Protein AF-A0A373LPG9-F1 (afdb_monomer)

Sequence (117 aa):
MVSEEKVEKYGLVLEGGGGKGAYEVGVWLAINDLMKSRNIEIVGYAGTSVGALNAALFACCSPKEAEEIWRHIHWSTVLSAGLDRQPGKKQKLVSDYFFSRKGLEQVIKDANEKKRY

Secondary structure (DSSP, 8-state):
-PPP-PPEEEEEEE---GGGHHHHHHHHHHHHHHHHHTTEEEEEEEESTHHHHHHHHHHHS-HHHHHHHHHH--HHHHS-------TTS-----TT----HHHHHHHHHHHHHGGG-

Foldseek 3Di:
DPPDDDAAEDAEEFEDDPLCLLVVLVVCVVCVVVCVVNNYDYPYAYYDQSSNVVSVCVVPHDSVLSNLLSVQQDCCLQQVQPQPPDPPDDTDRPVPRGGDPRSVVVSVVVSVVVVPD

Mean predicted aligned error: 11.06 Å

Nearest PDB structures (foldseek):
  4ovj-assembly1_A  TM=4.418E-01  e=2.249E+00  Alicyclobacillus acidocaldarius subsp. acidocaldarius DSM 446
  6tpg-assembly1_A  TM=4.090E-01  e=5.425E+00  Homo sapiens
  4etm-assembly1_B  TM=3.155E-01  e=5.425E+00  Bacillus subtilis
  4kq9-assembly1_A  TM=3.759E-01  e=8.972E+00  Conexibacter woesei DSM 14684

Structure (mmCIF, N/CA/C/O backbone):
data_AF-A0A373LPG9-F1
#
_entry.id   AF-A0A373LPG9-F1
#
loop_
_atom_site.group_PDB
_atom_site.id
_atom_site.type_symbol
_atom_site.label_atom_id
_atom_site.label_alt_id
_atom_site.label_comp_id
_atom_site.label_asym_id
_atom_site.label_entity_id
_atom_site.label_seq_id
_atom_site.pdbx_PDB_ins_code
_atom_site.Cartn_x
_atom_site.Cartn_y
_atom_site.Cartn_z
_atom_site.occupancy
_atom_site.B_iso_or_equiv
_atom_site.auth_seq_id
_atom_site.auth_comp_id
_atom_site.auth_asym_id
_atom_site.auth_atom_id
_atom_site.pdbx_PDB_model_num
ATOM 1 N N . MET A 1 1 ? -22.152 -6.668 29.900 1.00 49.31 1 MET A N 1
ATOM 2 C CA . MET A 1 1 ? -22.039 -6.964 28.457 1.00 49.31 1 MET A CA 1
ATOM 3 C C . MET A 1 1 ? -21.022 -5.996 27.894 1.00 49.31 1 MET A C 1
ATOM 5 O O . MET A 1 1 ? -21.264 -4.800 27.969 1.00 49.31 1 MET A O 1
ATOM 9 N N . VAL A 1 2 ? -19.866 -6.485 27.447 1.00 57.56 2 VAL A N 1
ATOM 10 C CA . VAL A 1 2 ? -18.916 -5.656 26.694 1.00 57.56 2 VAL A CA 1
ATOM 11 C C . VAL A 1 2 ? -19.506 -5.538 25.293 1.00 57.56 2 VAL A C 1
ATOM 13 O O . VAL A 1 2 ? -19.770 -6.558 24.663 1.00 57.56 2 VAL A O 1
ATOM 16 N N . SER A 1 3 ? -19.835 -4.324 24.862 1.00 63.41 3 SER A N 1
ATOM 17 C CA . SER A 1 3 ? -20.248 -4.061 23.484 1.00 63.41 3 SER A CA 1
ATOM 18 C C . SER A 1 3 ? -19.088 -4.418 22.560 1.00 63.41 3 SER A C 1
ATOM 20 O O . SER A 1 3 ? -17.989 -3.905 22.767 1.00 63.41 3 SER A O 1
ATOM 22 N N . GLU A 1 4 ? -19.313 -5.286 21.574 1.00 73.38 4 GLU A N 1
ATOM 23 C CA . GLU A 1 4 ? -18.327 -5.522 20.517 1.00 73.38 4 GLU A CA 1
ATOM 24 C C . GLU A 1 4 ? -18.017 -4.190 19.827 1.00 73.38 4 GLU A C 1
ATOM 26 O O . GLU A 1 4 ? -18.918 -3.476 19.376 1.00 73.38 4 GLU A O 1
ATOM 31 N N . GLU A 1 5 ? -16.738 -3.825 19.802 1.00 75.06 5 GLU A N 1
ATOM 32 C CA . GLU A 1 5 ? -16.283 -2.610 19.143 1.00 75.06 5 GLU A CA 1
ATOM 33 C C . GLU A 1 5 ? -16.440 -2.798 17.630 1.00 75.06 5 GLU A C 1
ATOM 35 O O . GLU A 1 5 ? -15.826 -3.673 17.017 1.00 75.06 5 GLU A O 1
ATOM 40 N N . LYS A 1 6 ? -17.339 -2.018 17.025 1.00 87.81 6 LYS A N 1
ATOM 41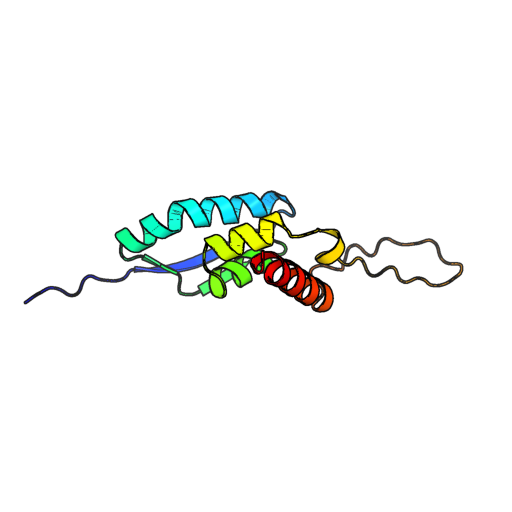 C CA . LYS A 1 6 ? -17.697 -2.153 15.612 1.00 87.81 6 LYS A CA 1
ATOM 42 C C . LYS A 1 6 ? -16.487 -1.818 14.735 1.00 87.81 6 LYS A C 1
ATOM 44 O O . LYS A 1 6 ? -15.928 -0.732 14.856 1.00 87.81 6 LYS A O 1
ATOM 49 N N . VAL A 1 7 ? -16.107 -2.730 13.842 1.00 93.50 7 VAL A N 1
ATOM 50 C CA . VAL A 1 7 ? -15.082 -2.483 12.814 1.00 93.50 7 VAL A CA 1
ATOM 51 C C . VAL A 1 7 ? -15.737 -1.817 11.606 1.00 93.50 7 VAL A C 1
ATOM 53 O O . VAL A 1 7 ? -16.720 -2.335 11.062 1.00 93.50 7 VAL A O 1
ATOM 56 N N . GLU A 1 8 ? -15.206 -0.678 11.171 1.00 96.50 8 GLU A N 1
ATOM 57 C CA . GLU A 1 8 ? -15.644 -0.012 9.945 1.00 96.50 8 GLU A CA 1
ATOM 58 C C . GLU A 1 8 ? -14.832 -0.496 8.744 1.00 96.50 8 GLU A C 1
ATOM 60 O O . GLU A 1 8 ? -13.604 -0.490 8.767 1.00 96.50 8 GLU A O 1
ATOM 65 N N . LYS A 1 9 ? -15.519 -0.905 7.674 1.00 96.94 9 LYS A N 1
ATOM 66 C CA . LYS A 1 9 ? -14.900 -1.528 6.499 1.00 96.94 9 LYS A CA 1
ATOM 67 C C . LYS A 1 9 ? -14.978 -0.612 5.287 1.00 96.94 9 LYS A C 1
ATOM 69 O O . LYS A 1 9 ? -16.064 -0.147 4.946 1.00 96.94 9 LYS A O 1
ATOM 74 N N . TYR A 1 10 ? -13.851 -0.420 4.607 1.00 97.12 10 TYR A N 1
ATOM 75 C CA . TYR A 1 10 ? -13.744 0.453 3.438 1.00 97.12 10 TYR A CA 1
ATOM 76 C C . TYR A 1 10 ? -13.017 -0.220 2.271 1.00 97.12 10 TYR A C 1
ATOM 78 O O . TYR A 1 10 ? -12.174 -1.097 2.453 1.00 97.12 10 TYR A O 1
ATOM 86 N N . GLY A 1 11 ? -13.336 0.223 1.055 1.00 97.06 11 GLY A N 1
ATOM 87 C CA . GLY A 1 11 ? -12.510 -0.013 -0.126 1.00 97.06 11 GLY A CA 1
ATOM 88 C C . GLY A 1 11 ? -11.590 1.182 -0.374 1.00 97.06 11 GLY A C 1
ATOM 89 O O . GLY A 1 11 ? -12.021 2.326 -0.228 1.00 97.06 11 GLY A O 1
ATOM 90 N N . LEU A 1 12 ? -10.343 0.924 -0.764 1.00 96.50 12 LEU A N 1
ATOM 91 C CA . LEU A 1 12 ? -9.358 1.950 -1.096 1.00 96.50 12 LEU A CA 1
ATOM 92 C C . LEU A 1 12 ? -9.107 1.976 -2.608 1.00 96.50 12 LEU A C 1
ATOM 94 O O . LEU A 1 12 ? -8.734 0.964 -3.203 1.00 96.50 12 LEU A O 1
ATOM 98 N N . VAL A 1 13 ? -9.306 3.140 -3.226 1.00 97.12 13 VAL A N 1
ATOM 99 C CA . VAL A 1 13 ? -9.083 3.362 -4.661 1.00 97.12 13 VAL A CA 1
ATOM 100 C C . VAL A 1 13 ? -7.911 4.321 -4.840 1.00 97.12 13 VAL A C 1
ATOM 102 O O . VAL A 1 13 ? -7.920 5.409 -4.269 1.00 97.12 13 VAL A O 1
ATOM 105 N N . LEU A 1 14 ? -6.918 3.912 -5.628 1.00 96.31 14 LEU A N 1
ATOM 106 C CA . LEU A 1 14 ? -5.680 4.655 -5.864 1.00 96.31 14 LEU A CA 1
ATOM 107 C C . LEU A 1 14 ? -5.598 5.115 -7.320 1.00 96.31 14 LEU A C 1
ATOM 109 O O . LEU A 1 14 ? -5.797 4.333 -8.259 1.00 96.31 14 LEU A O 1
ATOM 113 N N . GLU A 1 15 ? -5.330 6.399 -7.516 1.00 94.62 15 GLU A N 1
ATOM 114 C CA . GLU A 1 15 ? -5.309 6.993 -8.848 1.00 94.62 15 GLU A CA 1
ATOM 115 C C . GLU A 1 15 ? -4.004 6.648 -9.590 1.00 94.62 15 GLU A C 1
ATOM 117 O O . GLU A 1 15 ? -3.000 6.221 -9.022 1.00 94.62 15 GLU A O 1
ATOM 122 N N . GLY A 1 16 ? -4.006 6.826 -10.911 1.00 89.12 16 GLY A N 1
ATOM 123 C CA . GLY A 1 16 ? -2.766 6.893 -11.674 1.00 89.12 16 GLY A CA 1
ATOM 124 C C . GLY A 1 16 ? -1.985 8.181 -11.383 1.00 89.12 16 GLY A C 1
ATOM 125 O O . GLY A 1 16 ? -2.456 9.094 -10.719 1.00 89.12 16 GLY A O 1
ATOM 126 N N . GLY A 1 17 ? -0.769 8.285 -11.924 1.00 82.38 17 GLY A N 1
ATOM 127 C CA . GLY A 1 17 ? 0.069 9.475 -11.700 1.00 82.38 17 GLY A CA 1
ATOM 128 C C . GLY A 1 17 ? 1.569 9.286 -11.927 1.00 82.38 17 GLY A C 1
ATOM 129 O O . GLY A 1 17 ? 2.347 10.225 -11.740 1.00 82.38 17 GLY A O 1
ATOM 130 N N . GLY A 1 18 ? 1.996 8.082 -12.331 1.00 81.88 18 GLY A N 1
ATOM 131 C CA . GLY A 1 18 ? 3.399 7.757 -12.597 1.00 81.88 18 GLY A CA 1
ATOM 132 C C . GLY A 1 18 ? 4.258 7.836 -11.335 1.00 81.88 18 GLY A C 1
ATOM 133 O O . GLY A 1 18 ? 3.861 7.361 -10.277 1.00 81.88 18 GLY A O 1
ATOM 134 N N . GLY A 1 19 ? 5.425 8.479 -11.419 1.00 76.44 19 GLY A N 1
ATOM 135 C CA . GLY A 1 19 ? 6.367 8.581 -10.295 1.00 76.44 19 GLY A CA 1
ATOM 136 C C . GLY A 1 19 ? 5.796 9.190 -9.008 1.00 76.44 19 GLY A C 1
ATOM 137 O O . GLY A 1 19 ? 6.321 8.939 -7.926 1.00 76.44 19 GLY A O 1
ATOM 138 N N . LYS A 1 20 ? 4.690 9.940 -9.103 1.00 85.56 20 LYS A N 1
ATOM 139 C CA . LYS A 1 20 ? 3.997 10.530 -7.950 1.00 85.56 20 LYS A CA 1
ATOM 140 C C . LYS A 1 20 ? 3.350 9.489 -7.030 1.00 85.56 20 LYS A C 1
ATOM 142 O O . LYS A 1 20 ? 3.048 9.831 -5.894 1.00 85.56 20 LYS A O 1
ATOM 147 N N . GLY A 1 21 ? 3.205 8.230 -7.461 1.00 87.81 21 GLY A N 1
ATOM 148 C CA . GLY A 1 21 ? 2.674 7.142 -6.626 1.00 87.81 21 GLY A CA 1
ATOM 149 C C . GLY A 1 21 ? 3.468 6.889 -5.335 1.00 87.81 21 GLY A C 1
ATOM 150 O O . GLY A 1 21 ? 2.916 6.347 -4.383 1.00 87.81 21 GLY A O 1
ATOM 151 N N . ALA A 1 22 ? 4.723 7.351 -5.245 1.00 91.25 22 ALA A N 1
ATOM 152 C CA . ALA A 1 22 ? 5.497 7.316 -4.002 1.00 91.25 22 ALA A CA 1
ATOM 153 C C . ALA A 1 22 ? 4.822 8.117 -2.872 1.00 91.25 22 ALA A C 1
ATOM 155 O O . ALA A 1 22 ? 4.954 7.776 -1.697 1.00 91.25 22 ALA A O 1
ATOM 156 N N . TYR A 1 23 ? 4.070 9.168 -3.220 1.00 93.62 23 TYR A N 1
ATOM 157 C CA . TYR A 1 23 ? 3.298 9.948 -2.257 1.00 93.62 23 TYR A CA 1
ATOM 158 C C . TYR A 1 23 ? 2.202 9.107 -1.595 1.00 93.62 23 TYR A C 1
ATOM 160 O O . TYR A 1 23 ? 2.049 9.167 -0.378 1.00 93.62 23 TYR A O 1
ATOM 168 N N . GLU A 1 24 ? 1.488 8.276 -2.361 1.00 95.25 24 GLU A N 1
ATOM 169 C CA . GLU A 1 24 ? 0.430 7.405 -1.830 1.00 95.25 24 GLU A CA 1
ATOM 170 C C . GLU A 1 24 ? 0.981 6.432 -0.777 1.00 95.25 24 GLU A C 1
ATOM 172 O O . GLU A 1 24 ? 0.347 6.195 0.248 1.00 95.25 24 GLU A O 1
ATOM 177 N N . VAL A 1 25 ? 2.198 5.92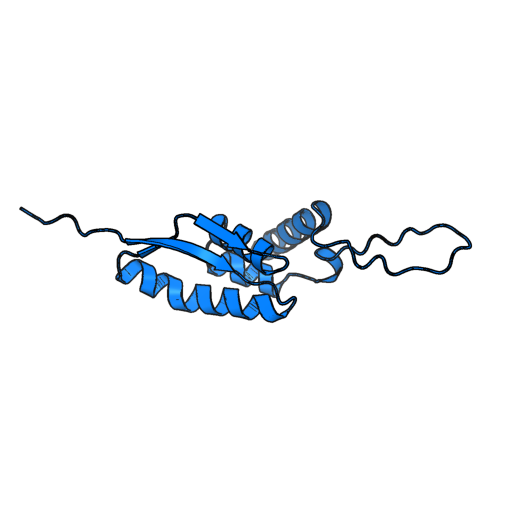1 -0.983 1.00 95.19 25 VAL A N 1
ATOM 178 C CA . VAL A 1 25 ? 2.901 5.046 -0.025 1.00 95.19 25 VAL A CA 1
ATOM 179 C C . VAL A 1 25 ? 3.266 5.812 1.244 1.00 95.19 25 VAL A C 1
ATOM 181 O O . VAL A 1 25 ? 3.099 5.298 2.348 1.00 95.19 25 VAL A O 1
ATOM 184 N N . GLY A 1 26 ? 3.713 7.063 1.104 1.00 95.00 26 GLY A N 1
ATOM 185 C CA . GLY A 1 26 ? 3.952 7.963 2.232 1.00 95.00 26 GLY A CA 1
ATOM 186 C C . GLY A 1 26 ? 2.690 8.224 3.057 1.00 95.00 26 GLY A C 1
ATOM 187 O O . GLY A 1 26 ? 2.732 8.166 4.286 1.00 95.00 26 GLY A O 1
ATOM 188 N N . VAL A 1 27 ? 1.553 8.451 2.391 1.00 95.38 27 VAL A N 1
ATOM 189 C CA . VAL A 1 27 ? 0.249 8.579 3.056 1.00 95.38 27 VAL A CA 1
ATOM 190 C C . VAL A 1 27 ? -0.090 7.288 3.792 1.00 95.38 27 VAL A C 1
ATOM 192 O O . VAL A 1 27 ? -0.400 7.342 4.978 1.00 95.38 27 VAL A O 1
ATOM 195 N N . TRP A 1 28 ? 0.036 6.132 3.137 1.00 94.81 28 TRP A N 1
ATOM 196 C CA . TRP A 1 28 ? -0.246 4.828 3.739 1.00 94.81 28 TRP A CA 1
ATOM 197 C C . TRP A 1 28 ? 0.565 4.571 5.015 1.00 94.81 28 TRP A C 1
ATOM 199 O O . TRP A 1 28 ? -0.003 4.169 6.031 1.00 94.81 28 TRP A O 1
ATOM 209 N N . LEU A 1 29 ? 1.865 4.885 5.004 1.00 93.94 29 LEU A N 1
ATOM 210 C CA . LEU A 1 29 ? 2.725 4.822 6.190 1.00 93.94 29 LEU A CA 1
ATOM 211 C C . LEU A 1 29 ? 2.189 5.667 7.352 1.00 93.94 29 LEU A C 1
ATOM 213 O O . LEU A 1 29 ? 2.207 5.207 8.490 1.00 93.94 29 LEU A O 1
ATOM 217 N N . ALA A 1 30 ? 1.729 6.888 7.072 1.00 93.75 30 ALA A N 1
ATOM 218 C CA . ALA A 1 30 ? 1.262 7.817 8.096 1.00 93.75 30 ALA A CA 1
ATOM 219 C C . ALA A 1 30 ? -0.125 7.449 8.645 1.00 93.75 30 ALA A C 1
ATOM 221 O O . ALA A 1 30 ? -0.371 7.579 9.844 1.00 93.75 30 ALA A O 1
ATOM 222 N N . ILE A 1 31 ? -1.043 7.001 7.783 1.00 93.44 31 ILE A N 1
ATOM 223 C CA . ILE A 1 31 ? -2.446 6.800 8.168 1.00 93.44 31 ILE A CA 1
ATOM 224 C C . ILE A 1 31 ? -2.741 5.390 8.687 1.00 93.44 31 ILE A C 1
ATOM 226 O O . ILE A 1 31 ? -3.758 5.200 9.349 1.00 93.44 31 ILE A O 1
ATOM 230 N N . ASN A 1 32 ? -1.880 4.401 8.415 1.00 91.38 32 ASN A N 1
ATOM 231 C CA . ASN A 1 32 ? -2.118 3.003 8.784 1.00 91.38 32 ASN A CA 1
ATOM 232 C C . ASN A 1 32 ? -2.367 2.817 10.291 1.00 91.38 32 ASN A C 1
ATOM 234 O O . ASN A 1 32 ? -3.302 2.122 10.682 1.00 91.38 32 ASN A O 1
ATOM 238 N N . ASP A 1 33 ? -1.566 3.447 11.149 1.00 90.56 33 ASP A N 1
ATOM 239 C CA . ASP A 1 33 ? -1.727 3.291 12.602 1.00 90.56 33 ASP A CA 1
ATOM 240 C C . ASP A 1 33 ? -2.944 4.054 13.136 1.00 90.56 33 ASP A C 1
ATOM 242 O O . ASP A 1 33 ? -3.598 3.605 14.078 1.00 90.56 33 ASP A O 1
ATOM 246 N N . LEU A 1 34 ? -3.311 5.158 12.478 1.00 92.62 34 LEU A N 1
ATOM 247 C CA . LEU A 1 34 ? -4.544 5.884 12.766 1.00 92.62 34 LEU A CA 1
ATOM 248 C C . LEU A 1 34 ? -5.789 5.074 12.378 1.00 92.62 34 LEU A C 1
ATOM 250 O O . LEU A 1 34 ? -6.777 5.096 13.104 1.00 92.62 34 LEU A O 1
ATOM 254 N N . MET A 1 35 ? -5.762 4.355 11.254 1.00 93.81 35 MET A N 1
ATOM 255 C CA . MET A 1 35 ? -6.868 3.471 10.873 1.00 93.81 35 MET A CA 1
ATOM 256 C C . MET A 1 35 ? -7.035 2.337 11.883 1.00 93.81 35 MET A C 1
ATOM 258 O O . MET A 1 35 ? -8.149 2.097 12.344 1.00 93.81 35 MET A O 1
ATOM 262 N N . LYS A 1 36 ? -5.930 1.721 12.320 1.00 90.25 36 LYS A N 1
ATOM 263 C CA . LYS A 1 36 ? -5.953 0.688 13.367 1.00 90.25 36 LYS A CA 1
ATOM 264 C C . LYS A 1 36 ? -6.539 1.208 14.681 1.00 90.25 36 LYS A C 1
ATOM 266 O O . LYS A 1 36 ? -7.394 0.548 15.256 1.00 90.25 36 LYS A O 1
ATOM 271 N N . SER A 1 37 ? -6.131 2.397 15.137 1.00 93.06 37 SER A N 1
ATOM 272 C CA . SER A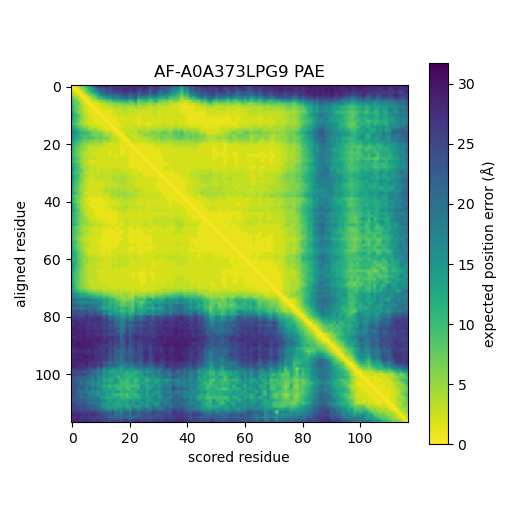 1 37 ? -6.647 2.979 16.388 1.00 93.06 37 SER A CA 1
ATOM 273 C C . SER A 1 37 ? -8.107 3.432 16.310 1.00 93.06 37 SER A C 1
ATOM 275 O O . SER A 1 37 ? -8.737 3.637 17.343 1.00 93.06 37 SER A O 1
ATOM 277 N N . ARG A 1 38 ? -8.650 3.581 15.097 1.00 94.12 38 ARG A N 1
ATOM 278 C CA . ARG A 1 38 ? -10.058 3.912 14.840 1.00 94.12 38 ARG A CA 1
ATOM 279 C C . ARG A 1 38 ? -10.902 2.707 14.434 1.00 94.12 38 ARG A C 1
ATOM 281 O O . ARG A 1 38 ? -12.036 2.899 14.007 1.00 94.12 38 ARG A O 1
ATOM 288 N N . ASN A 1 39 ? -10.367 1.492 14.553 1.00 94.44 39 ASN A N 1
ATOM 289 C CA . ASN A 1 39 ? -11.065 0.264 14.177 1.00 94.44 39 ASN A CA 1
ATOM 290 C C . ASN A 1 39 ? -11.527 0.267 12.699 1.00 94.44 39 ASN A C 1
ATOM 292 O O . ASN A 1 39 ? -12.598 -0.238 12.360 1.00 94.44 39 ASN A O 1
ATOM 296 N N . ILE A 1 40 ? -10.717 0.874 11.822 1.00 95.44 40 ILE A N 1
ATOM 297 C CA . ILE A 1 40 ? -10.932 0.949 10.373 1.00 95.44 40 ILE A CA 1
ATOM 298 C C . ILE A 1 40 ? -10.141 -0.166 9.688 1.00 95.44 40 ILE A C 1
ATOM 300 O O . ILE A 1 40 ? -8.928 -0.287 9.866 1.00 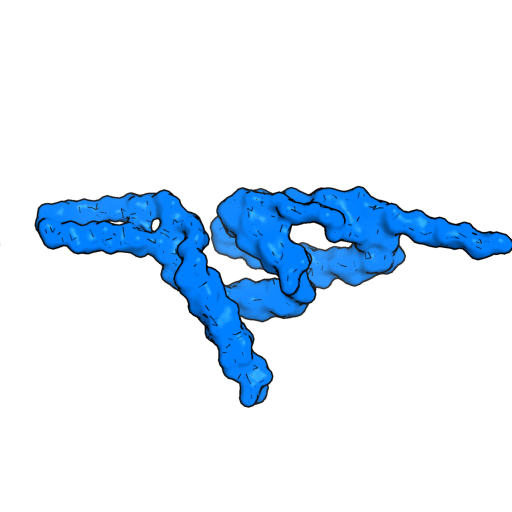95.44 40 ILE A O 1
ATOM 304 N N . GLU A 1 41 ? -10.823 -0.932 8.845 1.00 94.75 41 GLU A N 1
ATOM 305 C CA . GLU A 1 41 ? -10.262 -2.015 8.045 1.00 94.75 41 GLU A CA 1
ATOM 306 C C . GLU A 1 41 ? -10.454 -1.726 6.550 1.00 94.75 41 GLU A C 1
ATOM 308 O O . GLU A 1 41 ? -11.564 -1.449 6.083 1.00 94.75 41 GLU A O 1
ATOM 313 N N . ILE A 1 42 ? -9.372 -1.821 5.775 1.00 96.12 42 ILE A N 1
ATOM 314 C CA . ILE A 1 42 ? -9.459 -1.806 4.314 1.00 96.12 42 ILE A CA 1
ATOM 315 C C . ILE A 1 42 ? -9.662 -3.242 3.834 1.00 96.12 42 ILE A C 1
ATOM 317 O O . ILE A 1 42 ? -8.802 -4.093 4.033 1.00 96.12 42 ILE A O 1
ATOM 321 N N . VAL A 1 43 ? -10.800 -3.508 3.196 1.00 96.38 43 VAL A N 1
ATOM 322 C CA . VAL A 1 43 ? -11.207 -4.861 2.766 1.00 96.38 43 VAL A CA 1
ATOM 323 C C . VAL A 1 43 ? -11.088 -5.082 1.260 1.00 96.38 43 VAL A C 1
ATOM 325 O O . VAL A 1 43 ? -11.337 -6.179 0.764 1.00 96.38 43 VAL A O 1
ATOM 328 N N . GLY A 1 44 ? -10.721 -4.045 0.512 1.00 96.69 44 GLY A N 1
ATOM 329 C CA . GLY A 1 44 ? -10.546 -4.120 -0.931 1.00 96.69 44 GLY A CA 1
ATOM 330 C C . GLY A 1 44 ? -9.692 -2.978 -1.454 1.00 96.69 44 GLY A C 1
ATOM 331 O O . GLY A 1 44 ? -9.755 -1.861 -0.941 1.00 96.69 44 GLY A O 1
ATOM 332 N N . TYR A 1 45 ? -8.918 -3.270 -2.495 1.00 97.69 45 TYR A N 1
ATOM 333 C CA . TYR A 1 45 ? -8.004 -2.329 -3.127 1.00 97.69 45 TYR A CA 1
ATOM 334 C C . TYR A 1 45 ? -8.253 -2.311 -4.630 1.00 97.69 45 TYR A C 1
ATOM 336 O O . TYR A 1 45 ? -8.393 -3.360 -5.260 1.00 97.69 45 TYR A O 1
ATOM 344 N N . ALA A 1 46 ? -8.287 -1.121 -5.212 1.00 96.94 46 ALA A N 1
ATOM 345 C CA . ALA A 1 46 ? -8.346 -0.923 -6.650 1.00 96.94 46 ALA A CA 1
ATOM 346 C C . ALA A 1 46 ? -7.410 0.217 -7.043 1.00 96.94 46 ALA A C 1
ATOM 348 O O . ALA A 1 46 ? -7.155 1.125 -6.255 1.00 96.94 46 ALA A O 1
ATOM 349 N N . GLY A 1 47 ? -6.921 0.205 -8.277 1.00 95.19 47 GLY A N 1
ATOM 350 C CA . GLY A 1 47 ? -6.158 1.334 -8.780 1.00 95.19 47 GLY A CA 1
ATOM 351 C C . GLY A 1 47 ? -5.837 1.236 -10.259 1.00 95.19 47 GLY A C 1
ATOM 352 O O . GLY A 1 47 ? -6.035 0.196 -10.884 1.00 95.19 47 GLY A O 1
ATOM 353 N N . THR A 1 48 ? -5.352 2.342 -10.821 1.00 91.75 48 THR A N 1
ATOM 354 C CA . THR A 1 48 ? -4.997 2.450 -12.245 1.00 91.75 48 THR A CA 1
ATOM 355 C C . THR A 1 48 ? -3.525 2.812 -12.398 1.00 91.75 48 THR A C 1
ATOM 357 O O . THR A 1 48 ? -3.028 3.685 -11.695 1.00 91.75 48 THR A O 1
ATOM 360 N N . SER A 1 49 ? -2.812 2.189 -13.345 1.00 89.38 49 SER A N 1
ATOM 361 C CA . SER A 1 49 ? -1.386 2.465 -13.587 1.00 89.38 49 SER A CA 1
ATOM 362 C C . SER A 1 49 ? -0.563 2.301 -12.294 1.00 89.38 49 SER A C 1
ATOM 364 O O . SER A 1 49 ? -0.596 1.231 -11.693 1.00 89.38 49 SER A O 1
ATOM 366 N N . VAL A 1 50 ? 0.164 3.323 -11.837 1.00 90.56 50 VAL A N 1
ATOM 367 C CA . VAL A 1 50 ? 0.908 3.268 -10.569 1.00 90.56 50 VAL A CA 1
ATOM 368 C C . VAL A 1 50 ? 0.015 2.998 -9.354 1.00 90.56 50 VAL A C 1
ATOM 370 O O . VAL A 1 50 ? 0.433 2.281 -8.451 1.00 90.56 50 VAL A O 1
ATOM 373 N N . GLY A 1 51 ? -1.235 3.465 -9.372 1.00 93.50 51 GLY A N 1
ATOM 374 C CA . GLY A 1 51 ? -2.212 3.139 -8.341 1.00 93.50 51 GLY A CA 1
ATOM 375 C C . GLY A 1 51 ? -2.548 1.648 -8.319 1.00 93.50 51 GLY A C 1
ATOM 376 O O . GLY A 1 51 ? -2.799 1.097 -7.256 1.00 93.50 51 GLY A O 1
ATOM 377 N N . ALA A 1 52 ? -2.488 0.949 -9.461 1.00 92.69 52 ALA A N 1
ATOM 378 C CA . ALA A 1 52 ? -2.673 -0.506 -9.509 1.00 92.69 52 ALA A CA 1
ATOM 379 C C . ALA A 1 52 ? -1.497 -1.251 -8.855 1.00 92.69 52 ALA A C 1
ATOM 381 O O . ALA A 1 52 ? -1.710 -2.218 -8.125 1.00 92.69 52 ALA A O 1
ATOM 382 N N . LEU A 1 53 ? -0.262 -0.775 -9.072 1.00 91.00 53 LEU A N 1
ATOM 383 C CA . LEU A 1 53 ? 0.912 -1.272 -8.347 1.00 91.00 53 LEU A CA 1
ATOM 384 C C . LEU A 1 53 ? 0.731 -1.068 -6.841 1.00 91.00 53 LEU A C 1
ATOM 386 O O . LEU A 1 53 ? 0.897 -2.014 -6.077 1.00 91.00 53 LEU A O 1
ATOM 390 N N . ASN A 1 54 ? 0.365 0.143 -6.421 1.00 94.75 54 ASN A N 1
ATOM 391 C CA . ASN A 1 54 ? 0.176 0.457 -5.008 1.00 94.75 54 ASN A CA 1
ATOM 392 C C . ASN A 1 54 ? -0.970 -0.337 -4.381 1.00 94.75 54 ASN A C 1
ATOM 394 O O . ASN A 1 54 ? -0.814 -0.825 -3.269 1.00 94.75 54 ASN A O 1
ATOM 398 N N . ALA A 1 55 ? -2.070 -0.558 -5.102 1.00 95.88 55 ALA A N 1
ATOM 399 C CA . ALA A 1 55 ? -3.169 -1.406 -4.651 1.00 95.88 55 ALA A CA 1
ATOM 400 C C . ALA A 1 55 ? -2.690 -2.841 -4.376 1.00 95.88 55 ALA A C 1
ATOM 402 O O . ALA A 1 55 ? -3.012 -3.408 -3.334 1.00 95.88 55 ALA A O 1
ATOM 403 N N . ALA A 1 56 ? -1.865 -3.406 -5.265 1.00 94.50 56 ALA A N 1
ATOM 404 C CA . ALA A 1 56 ? -1.266 -4.722 -5.057 1.00 94.50 56 ALA A CA 1
ATOM 405 C C . ALA A 1 56 ? -0.278 -4.734 -3.877 1.00 94.50 56 ALA A C 1
ATOM 407 O O . ALA A 1 56 ? -0.297 -5.662 -3.073 1.00 94.50 56 ALA A O 1
ATOM 408 N N . LEU A 1 57 ? 0.562 -3.702 -3.740 1.00 94.19 57 LEU A N 1
ATOM 409 C CA . LEU A 1 57 ? 1.499 -3.584 -2.619 1.00 94.19 57 LEU A CA 1
ATOM 410 C C . LEU A 1 57 ? 0.769 -3.444 -1.279 1.00 94.19 57 LEU A C 1
ATOM 412 O O . LEU A 1 57 ? 1.142 -4.107 -0.321 1.00 94.19 57 LEU A O 1
ATOM 416 N N . PHE A 1 58 ? -0.280 -2.627 -1.194 1.00 95.44 58 PHE A N 1
ATOM 417 C CA . PHE A 1 58 ? -1.002 -2.401 0.062 1.00 95.44 58 PHE A CA 1
ATOM 418 C C . PHE A 1 58 ? -1.809 -3.629 0.493 1.00 95.44 58 PHE A C 1
ATOM 420 O O . PHE A 1 58 ? -1.998 -3.834 1.688 1.00 95.44 58 PHE A O 1
ATOM 427 N N . ALA A 1 59 ? -2.248 -4.455 -0.461 1.00 95.12 59 ALA A N 1
ATOM 428 C CA . ALA A 1 59 ? -2.920 -5.718 -0.177 1.00 95.12 59 ALA A CA 1
ATOM 429 C C . ALA A 1 59 ? -1.954 -6.827 0.282 1.00 95.12 59 ALA A C 1
ATOM 431 O O . ALA A 1 59 ? -2.339 -7.690 1.068 1.00 95.12 59 ALA A O 1
ATOM 432 N N . CYS A 1 60 ? -0.717 -6.830 -0.225 1.00 93.00 60 CYS A N 1
ATOM 433 C CA . CYS A 1 60 ? 0.213 -7.955 -0.070 1.00 93.00 60 CYS A CA 1
ATOM 434 C C . CYS A 1 60 ? 1.393 -7.685 0.870 1.00 93.00 60 CYS A C 1
ATOM 436 O O . CYS A 1 60 ? 2.116 -8.619 1.215 1.00 93.00 60 CYS A O 1
ATOM 438 N N . CYS A 1 61 ? 1.639 -6.431 1.242 1.00 94.06 61 CYS A N 1
ATOM 439 C CA . CYS A 1 61 ? 2.827 -6.024 1.981 1.00 94.06 61 CYS A CA 1
ATOM 440 C C . CYS A 1 61 ? 2.459 -5.173 3.195 1.00 94.06 61 CYS A C 1
ATOM 442 O O . CYS A 1 61 ? 1.489 -4.414 3.191 1.00 94.06 61 CYS A O 1
ATOM 444 N N . SER A 1 62 ? 3.295 -5.234 4.231 1.00 93.44 62 SER A N 1
ATOM 445 C CA . SER A 1 62 ? 3.234 -4.241 5.301 1.00 93.44 62 SER A CA 1
ATOM 446 C C . SER A 1 62 ? 3.562 -2.838 4.760 1.00 93.44 62 SER A C 1
ATOM 448 O O . SER A 1 62 ? 4.289 -2.712 3.767 1.00 93.44 62 SER A O 1
ATOM 450 N N . PRO A 1 63 ? 3.109 -1.756 5.427 1.00 92.75 63 PRO A N 1
ATOM 451 C CA . PRO A 1 63 ? 3.446 -0.392 5.016 1.00 92.75 63 PRO A CA 1
ATOM 452 C C . PRO A 1 63 ? 4.956 -0.169 4.829 1.00 92.75 63 PRO A C 1
ATOM 454 O O . PRO A 1 63 ? 5.375 0.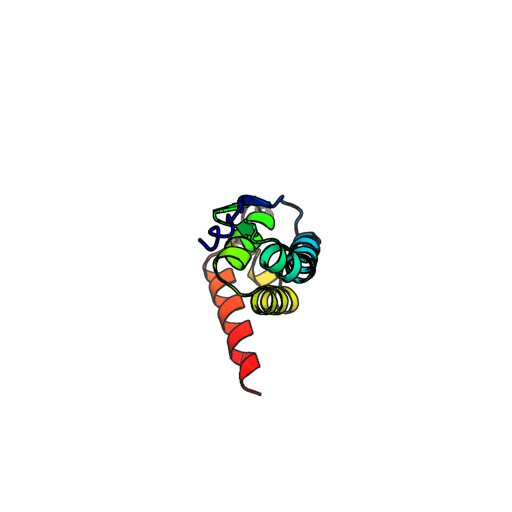532 3.911 1.00 92.75 63 PRO A O 1
ATOM 457 N N . LYS A 1 64 ? 5.781 -0.811 5.665 1.00 93.88 64 LYS A N 1
ATOM 458 C CA . LYS A 1 64 ? 7.243 -0.706 5.610 1.00 93.88 64 LYS A CA 1
ATOM 459 C C . LYS A 1 64 ? 7.870 -1.471 4.454 1.00 93.88 64 LYS A C 1
ATOM 461 O O . LYS A 1 64 ? 8.793 -0.970 3.828 1.00 93.88 64 LYS A O 1
ATOM 466 N N . GLU A 1 65 ? 7.342 -2.637 4.111 1.00 93.19 65 GLU A N 1
ATOM 467 C CA . GLU A 1 65 ? 7.780 -3.354 2.911 1.00 93.19 65 GLU A CA 1
ATOM 468 C C . GLU A 1 65 ? 7.399 -2.608 1.633 1.00 93.19 65 GLU A C 1
ATOM 470 O O . GLU A 1 65 ? 8.215 -2.526 0.719 1.00 93.19 65 GLU A O 1
ATOM 475 N N . ALA A 1 66 ? 6.202 -2.016 1.582 1.00 93.00 66 ALA A N 1
ATOM 476 C CA . ALA A 1 66 ? 5.793 -1.182 0.457 1.00 93.00 66 ALA A CA 1
ATOM 477 C C . ALA A 1 66 ? 6.728 0.030 0.283 1.00 93.00 66 ALA A C 1
ATOM 479 O O . ALA A 1 66 ? 7.130 0.327 -0.841 1.00 93.00 66 ALA A O 1
ATOM 480 N N . GLU A 1 67 ? 7.123 0.688 1.382 1.00 94.75 67 GLU A N 1
ATOM 481 C CA . GLU A 1 67 ? 8.127 1.762 1.365 1.00 94.75 67 GLU A CA 1
ATOM 482 C C . GLU A 1 67 ? 9.465 1.288 0.792 1.00 94.75 67 GLU A C 1
ATOM 484 O O . GLU A 1 67 ? 10.009 1.919 -0.114 1.00 94.75 67 GLU A O 1
ATOM 489 N N . GLU A 1 68 ? 9.987 0.170 1.296 1.00 92.81 68 GLU A N 1
ATOM 490 C CA . GLU A 1 68 ? 11.278 -0.361 0.862 1.00 92.81 68 GLU A CA 1
ATOM 491 C C . GLU A 1 68 ? 11.270 -0.761 -0.611 1.00 92.81 68 GLU A C 1
ATOM 493 O O . GLU A 1 68 ? 12.213 -0.445 -1.337 1.00 92.81 68 GLU A O 1
ATOM 498 N N . ILE A 1 69 ? 10.193 -1.388 -1.089 1.00 90.12 69 ILE A N 1
ATOM 499 C CA . ILE A 1 69 ? 10.027 -1.692 -2.513 1.00 90.12 69 ILE A CA 1
ATOM 500 C C . ILE A 1 69 ? 10.085 -0.396 -3.321 1.00 90.12 69 ILE A C 1
ATOM 502 O O . ILE A 1 69 ? 10.854 -0.308 -4.274 1.00 90.12 69 ILE A O 1
ATOM 506 N N . TRP A 1 70 ? 9.348 0.637 -2.911 1.00 90.62 70 TR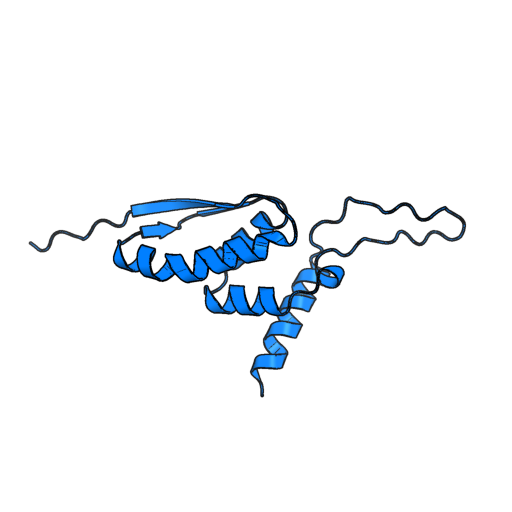P A N 1
ATOM 507 C CA . TRP A 1 70 ? 9.336 1.932 -3.590 1.00 90.62 70 TRP A CA 1
ATOM 508 C C . TRP A 1 70 ? 10.678 2.661 -3.593 1.00 90.62 70 TRP A C 1
ATOM 510 O O . TRP A 1 70 ? 11.014 3.302 -4.588 1.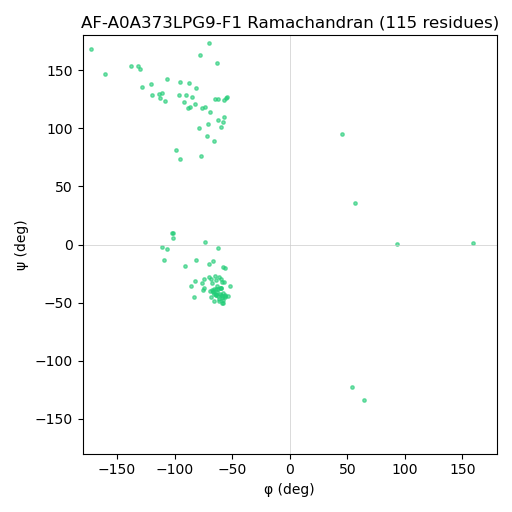00 90.62 70 TRP A O 1
ATOM 520 N N . ARG A 1 71 ? 11.472 2.556 -2.524 1.00 89.12 71 ARG A N 1
ATOM 521 C CA . ARG A 1 71 ? 12.824 3.141 -2.464 1.00 89.12 71 ARG A CA 1
ATOM 522 C C . ARG A 1 71 ? 13.791 2.506 -3.458 1.00 89.12 71 ARG A C 1
ATOM 524 O O . ARG A 1 71 ? 14.741 3.159 -3.882 1.00 89.12 71 ARG A O 1
ATOM 531 N N . HIS A 1 72 ? 13.551 1.251 -3.824 1.00 85.88 72 HIS A N 1
ATOM 532 C CA . HIS A 1 72 ? 14.457 0.453 -4.648 1.00 85.88 72 HIS A CA 1
ATOM 533 C C . HIS A 1 72 ? 13.916 0.168 -6.049 1.00 85.88 72 HIS A C 1
ATOM 535 O O . HIS A 1 72 ? 14.602 -0.443 -6.870 1.00 85.88 72 HIS A O 1
ATOM 541 N N . ILE A 1 73 ? 12.702 0.626 -6.347 1.00 81.19 73 ILE A N 1
ATOM 542 C CA . ILE A 1 73 ? 12.074 0.384 -7.631 1.00 81.19 73 ILE A CA 1
ATOM 543 C C . ILE A 1 73 ? 12.722 1.252 -8.713 1.00 81.19 73 ILE A C 1
ATOM 545 O O . ILE A 1 73 ? 12.682 2.481 -8.685 1.00 81.19 73 ILE A O 1
ATOM 549 N N . HIS A 1 74 ? 13.324 0.609 -9.711 1.00 75.94 74 HIS A N 1
ATOM 550 C CA . HIS A 1 74 ? 13.782 1.298 -10.911 1.00 75.94 74 HIS A CA 1
ATOM 551 C C . HIS A 1 74 ? 12.684 1.272 -11.972 1.00 75.94 74 HIS A C 1
ATOM 553 O O . HIS A 1 74 ? 12.246 0.207 -12.411 1.00 75.94 74 HIS A O 1
ATOM 559 N N . TRP A 1 75 ? 12.269 2.454 -12.437 1.00 68.12 75 TRP A N 1
ATOM 560 C CA . TRP A 1 75 ? 11.237 2.578 -13.470 1.00 68.12 75 TRP A CA 1
ATOM 561 C C . TRP A 1 75 ? 11.583 1.826 -14.753 1.00 68.12 75 TRP A C 1
ATOM 563 O O . TRP A 1 75 ? 10.686 1.279 -15.372 1.00 68.12 75 TRP A O 1
ATOM 573 N N . SER A 1 76 ? 12.862 1.710 -15.114 1.00 60.75 76 SER A N 1
ATOM 574 C CA . SER A 1 76 ? 13.317 0.893 -16.251 1.00 60.75 76 SER A CA 1
ATOM 575 C C . SER A 1 76 ? 13.000 -0.600 -16.107 1.00 60.75 76 SER A C 1
ATOM 577 O O . SER A 1 76 ? 12.848 -1.302 -17.104 1.00 60.75 76 SER A O 1
ATOM 579 N N . THR A 1 77 ? 12.908 -1.090 -14.871 1.00 59.88 77 THR A N 1
ATOM 580 C CA . THR A 1 77 ? 12.617 -2.490 -14.550 1.00 59.88 77 THR A CA 1
ATOM 581 C C . THR A 1 77 ? 11.108 -2.730 -14.516 1.00 59.88 77 THR A C 1
ATOM 583 O O . THR A 1 77 ? 10.640 -3.760 -14.984 1.00 59.88 77 THR A O 1
ATOM 586 N N . VAL A 1 78 ? 10.325 -1.756 -14.047 1.00 61.59 78 VAL A N 1
ATOM 587 C CA . VAL A 1 78 ? 8.854 -1.841 -13.946 1.00 61.59 78 VAL A CA 1
ATOM 588 C C . VAL A 1 78 ? 8.150 -1.510 -15.259 1.00 61.59 78 VAL A C 1
ATOM 590 O O . VAL A 1 78 ? 7.231 -2.211 -15.685 1.00 61.59 78 VAL A O 1
ATOM 593 N N . LEU A 1 79 ? 8.597 -0.439 -15.908 1.00 58.38 79 LEU A N 1
ATOM 594 C CA . LEU A 1 79 ? 8.168 0.022 -17.220 1.00 58.38 79 LEU A CA 1
ATOM 595 C C . LEU A 1 79 ? 9.152 -0.545 -18.240 1.00 58.38 79 LEU A C 1
ATOM 597 O O . LEU A 1 79 ? 10.019 0.149 -18.771 1.00 58.38 79 LEU A O 1
ATOM 601 N N . SER A 1 80 ? 9.055 -1.848 -18.493 1.00 50.03 80 SER A N 1
ATOM 602 C CA . SER A 1 80 ? 9.760 -2.435 -19.628 1.00 50.03 80 SER A CA 1
ATOM 603 C C . SER A 1 80 ? 9.06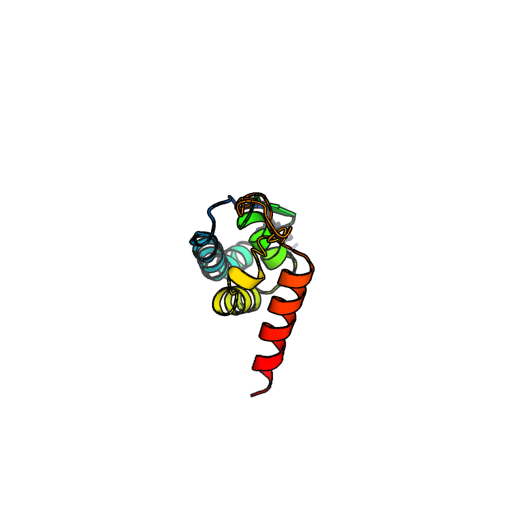3 -1.987 -20.910 1.00 50.03 80 SER A C 1
ATOM 605 O O . SER A 1 80 ? 8.118 -2.630 -21.358 1.00 50.03 80 SER A O 1
ATOM 607 N N . ALA A 1 81 ? 9.533 -0.898 -21.518 1.00 48.09 81 ALA A N 1
ATOM 608 C CA . ALA A 1 81 ? 9.211 -0.609 -22.906 1.00 48.09 81 ALA A CA 1
ATOM 609 C C . ALA A 1 81 ? 9.782 -1.753 -23.754 1.00 48.09 81 ALA A C 1
ATOM 611 O O . ALA A 1 81 ? 11.000 -1.883 -23.905 1.00 48.09 81 ALA A O 1
ATOM 612 N N . GLY A 1 82 ? 8.915 -2.622 -24.272 1.00 44.34 82 GLY A N 1
ATOM 613 C CA . GLY A 1 82 ? 9.314 -3.574 -25.296 1.00 44.34 82 GLY A CA 1
ATOM 614 C C . GLY A 1 82 ? 9.816 -2.790 -26.505 1.00 44.34 82 GLY A C 1
ATOM 615 O O . GLY A 1 82 ? 9.019 -2.249 -27.266 1.00 44.34 82 GLY A O 1
ATOM 616 N N . LEU A 1 83 ? 11.135 -2.687 -26.677 1.00 47.53 83 LEU A N 1
ATOM 617 C CA . LEU A 1 83 ? 11.698 -2.257 -27.950 1.00 47.53 83 LEU A CA 1
ATOM 618 C C . LEU A 1 83 ? 11.468 -3.406 -28.926 1.00 47.53 83 LEU A C 1
ATOM 620 O O . LEU A 1 83 ? 12.183 -4.408 -28.872 1.00 47.53 83 LEU A O 1
ATOM 624 N N . ASP A 1 84 ? 10.484 -3.267 -29.813 1.00 47.12 84 ASP A N 1
ATOM 625 C CA . ASP A 1 84 ? 10.394 -4.124 -30.991 1.00 47.12 84 ASP A CA 1
ATOM 626 C C . ASP A 1 84 ? 11.604 -3.808 -31.885 1.00 47.12 84 ASP A C 1
ATOM 628 O O . ASP A 1 84 ? 11.606 -2.877 -32.695 1.00 47.12 84 ASP A O 1
ATOM 632 N N . ARG A 1 85 ? 12.715 -4.514 -31.647 1.00 48.97 85 ARG A N 1
ATOM 633 C CA . ARG A 1 85 ? 13.940 -4.403 -32.441 1.00 48.97 85 ARG A CA 1
ATOM 634 C C . ARG A 1 85 ? 13.741 -5.164 -33.750 1.00 48.97 85 ARG A C 1
ATOM 636 O O . ARG A 1 85 ? 14.293 -6.243 -33.931 1.00 48.97 85 ARG A O 1
ATOM 643 N N . GLN A 1 86 ? 12.986 -4.583 -34.680 1.00 55.06 86 GLN A N 1
ATOM 644 C CA . GLN A 1 86 ? 13.015 -5.007 -36.082 1.00 55.06 86 GLN A CA 1
ATOM 645 C C . GLN A 1 86 ? 14.143 -4.254 -36.809 1.00 55.06 86 GLN A C 1
ATOM 647 O O . GLN A 1 86 ? 14.099 -3.019 -36.874 1.00 55.06 86 GLN A O 1
ATOM 652 N N . PRO A 1 87 ? 15.160 -4.948 -37.358 1.00 49.09 87 PRO A N 1
ATOM 653 C CA . PRO A 1 87 ? 16.205 -4.310 -38.154 1.00 49.09 87 PRO A CA 1
ATOM 654 C C . PRO A 1 87 ? 15.590 -3.518 -39.321 1.00 49.09 87 PRO A C 1
ATOM 656 O O . PRO A 1 87 ? 14.807 -4.061 -40.096 1.00 49.09 87 PRO A O 1
ATOM 659 N N . GLY A 1 88 ? 15.922 -2.228 -39.444 1.00 58.75 88 GLY A N 1
ATOM 660 C CA . GLY A 1 88 ? 15.528 -1.391 -40.588 1.00 58.75 88 GLY A CA 1
ATOM 661 C C . GLY A 1 88 ? 14.230 -0.577 -40.457 1.00 58.75 88 GLY A C 1
ATOM 662 O O . GLY A 1 88 ? 13.901 0.158 -41.386 1.00 58.75 88 GLY A O 1
ATOM 663 N N . LYS A 1 89 ? 13.505 -0.626 -39.328 1.00 52.44 89 LYS A N 1
ATOM 664 C CA . LYS A 1 89 ? 12.345 0.259 -39.068 1.00 52.44 89 LYS A CA 1
ATOM 665 C C . LYS A 1 89 ? 12.686 1.340 -38.034 1.00 52.44 89 LYS A C 1
ATOM 667 O O . LYS A 1 89 ? 13.405 1.074 -37.074 1.00 52.44 89 LYS A O 1
ATOM 672 N N . LYS A 1 90 ? 12.169 2.569 -38.211 1.00 48.53 90 LYS A N 1
ATOM 673 C CA . LYS A 1 90 ? 12.277 3.638 -37.195 1.00 48.53 90 LYS A CA 1
ATOM 674 C C . LYS A 1 90 ? 11.720 3.114 -35.869 1.00 48.53 90 LYS A C 1
ATOM 676 O O . LYS A 1 90 ? 10.589 2.635 -35.839 1.00 48.53 90 LYS A O 1
ATOM 681 N N . GLN A 1 91 ? 12.505 3.228 -34.799 1.00 49.06 91 GLN A N 1
ATOM 682 C CA . GLN A 1 91 ? 12.082 2.878 -33.445 1.00 49.06 91 GLN A CA 1
ATOM 683 C C . GLN A 1 91 ? 10.852 3.717 -33.089 1.00 49.06 91 GLN A C 1
ATOM 685 O O . GLN A 1 91 ? 10.954 4.922 -32.864 1.00 49.06 91 GLN A O 1
ATOM 690 N N . LYS A 1 92 ? 9.673 3.095 -33.083 1.00 43.81 92 LYS A N 1
ATOM 691 C CA . LYS A 1 92 ? 8.503 3.675 -32.431 1.00 43.81 92 LYS A CA 1
ATOM 692 C C . LYS A 1 92 ? 8.621 3.326 -30.956 1.00 43.81 92 LYS A C 1
ATOM 694 O O . LYS A 1 92 ? 8.669 2.146 -30.619 1.00 43.81 92 LYS A O 1
ATOM 699 N N . LEU A 1 93 ? 8.668 4.341 -30.091 1.00 45.88 93 LEU A N 1
ATOM 700 C CA . LEU A 1 93 ? 8.318 4.131 -28.691 1.00 45.88 93 LEU A CA 1
ATOM 701 C C . LEU A 1 93 ? 6.898 3.566 -28.689 1.00 45.88 93 LEU A C 1
ATOM 703 O O . LEU A 1 93 ? 5.954 4.262 -29.057 1.00 45.88 93 LEU A O 1
ATOM 707 N N . VAL A 1 94 ? 6.761 2.294 -28.336 1.00 49.53 94 VAL A N 1
ATOM 708 C CA . VAL A 1 94 ? 5.457 1.723 -28.027 1.00 49.53 94 VAL A CA 1
ATOM 709 C C . VAL A 1 94 ? 5.166 2.196 -26.608 1.00 49.53 94 VAL A C 1
ATOM 711 O O . VAL A 1 94 ? 5.748 1.692 -25.651 1.00 49.53 94 VAL A O 1
ATOM 714 N N . SER A 1 95 ? 4.344 3.235 -26.475 1.00 44.62 95 SER A N 1
ATOM 715 C CA . SER A 1 95 ? 3.933 3.841 -25.199 1.00 44.62 95 SER A CA 1
ATOM 716 C C . SER A 1 95 ? 3.151 2.893 -24.282 1.00 44.62 95 SER A C 1
ATOM 718 O O . SER A 1 95 ? 2.806 3.268 -23.166 1.00 44.62 95 SER A O 1
ATOM 720 N N . ASP A 1 96 ? 2.874 1.673 -24.741 1.00 43.25 96 ASP A N 1
ATOM 721 C CA . ASP A 1 96 ? 1.754 0.880 -24.239 1.00 43.25 96 ASP A CA 1
ATOM 722 C C . ASP A 1 96 ? 2.159 -0.217 -23.242 1.00 43.25 96 ASP A C 1
ATOM 724 O O . ASP A 1 96 ? 1.315 -0.991 -22.799 1.00 43.25 96 ASP A O 1
ATOM 728 N N . TYR A 1 97 ? 3.428 -0.290 -22.829 1.00 47.09 97 TYR A N 1
ATOM 729 C CA . TYR A 1 97 ? 3.882 -1.311 -21.877 1.00 47.09 97 TYR A CA 1
ATOM 730 C C . TYR A 1 97 ? 3.957 -0.778 -20.440 1.00 47.09 97 TYR A C 1
ATOM 732 O O . TYR A 1 97 ? 5.019 -0.425 -19.924 1.00 47.09 97 TYR A O 1
ATOM 740 N N . PHE A 1 98 ? 2.799 -0.757 -19.780 1.00 60.03 98 PHE A N 1
ATOM 741 C CA . PHE A 1 98 ? 2.689 -0.684 -18.322 1.00 60.03 98 PHE A CA 1
ATOM 742 C C . PHE A 1 98 ? 2.883 -2.084 -17.701 1.00 60.03 98 PHE A C 1
ATOM 744 O O . PHE A 1 98 ? 2.302 -3.050 -18.182 1.00 60.03 98 PHE A O 1
ATOM 751 N N . PHE A 1 99 ? 3.693 -2.171 -16.635 1.00 54.31 99 PHE A N 1
ATOM 752 C CA . PHE A 1 99 ? 3.928 -3.330 -15.747 1.00 54.31 99 PHE A CA 1
ATOM 753 C C . PHE A 1 99 ? 4.150 -4.695 -16.427 1.00 54.31 99 PHE A C 1
ATOM 755 O O . PHE A 1 99 ? 3.213 -5.454 -16.663 1.00 54.31 99 PHE A O 1
ATOM 762 N N . SER A 1 100 ? 5.413 -5.083 -16.652 1.00 61.22 100 SER A N 1
ATOM 763 C CA . SER A 1 100 ? 5.728 -6.459 -17.074 1.00 61.22 100 SER A CA 1
ATOM 764 C C . SER A 1 100 ? 5.905 -7.395 -15.867 1.00 61.22 100 SER A C 1
ATOM 766 O O . SER A 1 100 ? 6.550 -7.036 -14.880 1.00 61.22 100 SER A O 1
ATOM 768 N N . ARG A 1 101 ? 5.382 -8.631 -15.948 1.00 62.59 101 ARG A N 1
ATOM 769 C CA . ARG A 1 101 ? 5.559 -9.665 -14.904 1.00 62.59 101 ARG A CA 1
ATOM 770 C C . ARG A 1 101 ? 7.036 -9.898 -14.564 1.00 62.59 101 ARG A C 1
ATOM 772 O O . ARG A 1 101 ? 7.387 -9.946 -13.393 1.00 62.59 101 ARG A O 1
ATOM 779 N N . LYS A 1 102 ? 7.900 -9.995 -15.581 1.00 61.12 102 LYS A N 1
ATOM 780 C CA . LYS A 1 102 ? 9.353 -10.164 -15.394 1.00 61.12 102 LYS A CA 1
ATOM 781 C C . LYS A 1 102 ? 9.979 -8.975 -14.660 1.00 61.12 102 LYS A C 1
ATOM 783 O O . LYS A 1 102 ? 10.851 -9.168 -13.822 1.00 61.12 102 LYS A O 1
ATOM 788 N N . GLY A 1 103 ? 9.513 -7.764 -14.963 1.00 65.38 103 GLY A N 1
ATOM 789 C CA . GLY A 1 103 ? 9.925 -6.544 -14.279 1.00 65.38 103 GLY A CA 1
ATOM 790 C C . GLY A 1 103 ? 9.594 -6.561 -12.790 1.00 65.38 103 GLY A C 1
ATOM 791 O O . GLY A 1 103 ? 10.456 -6.299 -11.957 1.00 65.38 103 GLY A O 1
ATOM 792 N N . LEU A 1 104 ? 8.363 -6.952 -12.452 1.00 64.31 104 LEU A N 1
ATOM 793 C CA . LEU A 1 104 ? 7.921 -7.121 -11.064 1.00 64.31 104 LEU A CA 1
ATOM 794 C C . LEU A 1 104 ? 8.714 -8.216 -10.33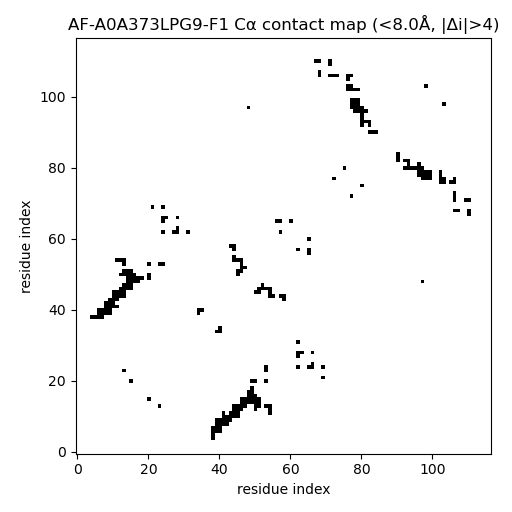2 1.00 64.31 104 LEU A C 1
ATOM 796 O O . LEU A 1 104 ? 9.161 -8.002 -9.209 1.00 64.31 104 LEU A O 1
ATOM 800 N N . GLU A 1 105 ? 8.939 -9.365 -10.975 1.00 67.12 105 GLU A N 1
ATOM 801 C CA . GLU A 1 105 ? 9.732 -10.464 -10.406 1.00 67.12 105 GLU A CA 1
ATOM 802 C C . GLU A 1 105 ? 11.174 -10.037 -10.084 1.00 67.12 105 GLU A C 1
ATOM 804 O O . GLU A 1 105 ? 11.715 -10.450 -9.058 1.00 67.12 105 GLU A O 1
ATOM 809 N N . GLN A 1 106 ? 11.792 -9.195 -10.920 1.00 67.12 106 GLN A N 1
ATOM 810 C CA . GLN A 1 106 ? 13.136 -8.671 -10.663 1.00 67.12 106 GLN A CA 1
ATOM 811 C C . GLN A 1 106 ? 13.156 -7.709 -9.468 1.00 67.12 106 GLN A C 1
ATOM 813 O O . GLN A 1 106 ? 13.992 -7.863 -8.585 1.00 67.12 106 GLN A O 1
ATOM 818 N N . VAL A 1 107 ? 12.197 -6.778 -9.390 1.00 65.75 107 VAL A N 1
ATOM 819 C CA . VAL A 1 107 ? 12.087 -5.828 -8.265 1.00 65.75 107 VAL A CA 1
ATOM 820 C C . VAL A 1 107 ? 11.949 -6.561 -6.926 1.00 65.75 107 VAL A C 1
ATOM 822 O O . VAL A 1 107 ? 12.588 -6.188 -5.944 1.00 65.75 107 VAL A O 1
ATOM 825 N N . ILE A 1 108 ? 11.155 -7.635 -6.884 1.00 67.44 108 ILE A N 1
ATOM 826 C CA . ILE A 1 108 ? 10.971 -8.448 -5.672 1.00 67.44 108 ILE A CA 1
ATOM 827 C C . ILE A 1 108 ? 12.269 -9.168 -5.273 1.00 67.44 108 ILE A C 1
ATOM 829 O O . ILE A 1 108 ? 12.566 -9.286 -4.083 1.00 67.44 108 ILE A O 1
ATOM 833 N N . LYS A 1 109 ? 13.055 -9.661 -6.239 1.00 72.81 109 LYS A N 1
ATOM 834 C CA . LYS A 1 109 ? 14.353 -10.298 -5.957 1.00 72.81 109 LYS A CA 1
ATOM 835 C C . LYS A 1 109 ? 15.357 -9.296 -5.395 1.00 72.81 109 LYS A C 1
ATOM 837 O O . LYS A 1 109 ? 15.922 -9.551 -4.333 1.00 72.81 109 LYS A O 1
ATOM 842 N N . ASP A 1 110 ? 15.490 -8.140 -6.042 1.00 70.69 110 ASP A N 1
ATOM 843 C CA . ASP A 1 110 ? 16.430 -7.088 -5.642 1.00 70.69 110 ASP A CA 1
ATOM 844 C C . ASP A 1 110 ? 16.137 -6.573 -4.219 1.00 70.69 110 ASP A C 1
ATOM 846 O O . ASP A 1 110 ? 17.056 -6.322 -3.436 1.00 70.69 110 ASP A O 1
ATOM 850 N N . ALA A 1 111 ? 14.854 -6.465 -3.852 1.00 64.94 111 ALA A N 1
ATOM 851 C CA . ALA A 1 111 ? 14.432 -6.066 -2.509 1.00 64.94 111 ALA A CA 1
ATOM 852 C C . ALA A 1 111 ? 14.773 -7.114 -1.427 1.00 64.94 111 ALA A C 1
ATOM 854 O O . ALA A 1 111 ? 15.071 -6.756 -0.287 1.00 64.94 111 ALA A O 1
ATOM 855 N N . ASN A 1 112 ? 14.749 -8.407 -1.765 1.00 66.44 112 ASN A N 1
ATOM 856 C CA . ASN A 1 112 ? 15.011 -9.491 -0.813 1.00 66.44 112 ASN A CA 1
ATOM 857 C C . ASN A 1 112 ? 16.507 -9.765 -0.594 1.00 66.44 112 ASN A C 1
ATOM 859 O O . ASN A 1 112 ? 16.897 -10.147 0.509 1.00 66.44 112 ASN A O 1
ATOM 863 N N . GLU A 1 113 ? 17.358 -9.555 -1.600 1.00 67.25 113 GLU A N 1
ATOM 864 C CA . GLU A 1 113 ? 18.805 -9.801 -1.483 1.00 67.25 113 GLU A CA 1
ATOM 865 C C . GLU A 1 113 ? 19.505 -8.821 -0.529 1.00 67.25 113 GLU A C 1
ATOM 867 O O . GLU A 1 113 ? 20.459 -9.195 0.153 1.00 67.25 113 GLU A O 1
ATOM 872 N N . LYS A 1 114 ? 19.001 -7.588 -0.400 1.00 57.22 114 LYS A N 1
ATOM 873 C CA . LYS A 1 114 ? 19.612 -6.560 0.460 1.00 57.22 114 LYS A CA 1
ATOM 874 C C . LYS A 1 114 ? 19.273 -6.664 1.949 1.00 57.22 114 LYS A C 1
ATOM 876 O O . LYS A 1 114 ? 19.980 -6.070 2.751 1.00 57.22 114 LYS A O 1
ATOM 881 N N . LYS A 1 115 ? 18.274 -7.462 2.351 1.00 49.81 115 LYS A N 1
ATOM 882 C CA . LYS A 1 115 ? 17.956 -7.730 3.774 1.00 49.81 115 LYS A CA 1
ATOM 883 C C . LYS A 1 115 ? 18.959 -8.674 4.471 1.00 49.81 115 LYS A C 1
ATOM 885 O O . LYS A 1 115 ? 18.746 -9.040 5.623 1.00 49.81 115 LYS A O 1
ATOM 890 N N . ARG A 1 116 ? 20.012 -9.123 3.775 1.00 47.69 116 ARG A N 1
ATOM 891 C CA . ARG A 1 116 ? 21.001 -10.103 4.268 1.00 47.69 116 ARG A CA 1
ATOM 892 C C . ARG A 1 116 ? 22.340 -9.513 4.731 1.00 47.69 116 ARG A C 1
ATOM 894 O O . ARG A 1 116 ? 23.251 -10.293 5.004 1.00 47.69 116 ARG A O 1
ATOM 901 N N . TYR A 1 117 ? 22.445 -8.191 4.856 1.00 42.25 117 TYR A N 1
ATOM 902 C CA . TYR A 1 117 ? 23.606 -7.502 5.429 1.00 42.25 117 TYR A CA 1
ATOM 903 C C . TYR A 1 117 ? 23.209 -6.659 6.635 1.00 42.25 117 TYR A C 1
ATOM 905 O O . TYR A 1 117 ? 22.121 -6.044 6.577 1.00 42.25 117 TYR A O 1
#

pLDDT: mean 77.92, std 18.74, range [42.25, 97.69]

Radius of gyration: 18.27 Å; Cα contacts (8 Å, |Δi|>4): 142; chains: 1; bounding box: 46×21×69 Å

Solvent-accessible surface area (backbone atoms only — not comparable to full-atom values): 6987 Å² total; per-residue (Å²): 133,84,76,80,81,76,72,46,77,41,74,48,78,34,65,57,66,54,83,58,44,60,53,58,49,54,48,46,55,67,45,51,63,56,31,56,77,64,39,45,43,77,81,44,63,39,44,38,70,40,12,32,54,48,27,52,35,65,75,74,38,56,60,65,53,42,47,53,47,61,76,67,58,50,63,72,43,36,42,46,58,68,73,79,84,56,92,92,58,84,82,66,84,54,88,77,41,72,67,40,71,68,24,51,55,49,52,55,49,61,59,57,64,62,75,76,115